Protein AF-A0A4P8GYL7-F1 (afdb_monomer)

pLDDT: mean 79.65, std 11.12, range [39.59, 96.69]

Radius of gyration: 16.18 Å; Cα contacts (8 Å, |Δi|>4): 189; chains: 1; bounding box: 41×41×40 Å

Nearest PDB structures (foldseek):
  6y2d-assembly2_B  TM=3.938E-01  e=2.055E+00  Homo sapiens
  2d9i-assembly1_A  TM=4.457E-01  e=6.506E+00  Homo sapiens
  3nyi-assembly1_A  TM=2.847E-01  e=6.936E+00  Eubacterium ventriosum ATCC 27560

Solvent-accessible surface area (backbone atoms only — not comparable to full-atom values): 9410 Å² total; per-residue (Å²): 135,88,75,76,70,75,48,71,45,73,37,47,69,71,48,51,44,65,48,26,67,42,94,59,69,46,41,56,36,45,79,35,68,82,79,38,55,73,67,55,48,74,74,51,47,43,69,55,30,42,50,65,50,47,60,57,53,74,75,47,86,77,44,74,54,70,37,33,27,44,91,85,41,55,51,71,83,90,79,72,56,80,95,54,53,95,71,52,57,70,56,52,52,51,50,52,53,49,54,50,43,42,76,72,69,39,61,62,51,77,46,62,21,27,30,56,88,70,32,78,82,63,46,77,88,58,44,72,65,34,42,40,69,57,44,48,76,71,67,32,41,80,78,42,60,92,43,85,37,46,33,35,30,37,35,65,54,83,131

Foldseek 3Di:
DDFFDKDKDQDDLVLLCLAQVDPDPSLFPSVCPVVDDPVRSVVDGSVRSSVVQVVQQVPDPPRPDMFIDGPNHTDDQDDDDPVCPPVCPLLVVVLVRVVVCVVVPNQKDKAWAFACVQVVVQDPVNCSSDHPVSVVVNVWDFPDCPDGRTTITMDGDDD

Secondary structure (DSSP, 8-state):
--PPPPEEEEPPHHHHHHHHSSTTHHHHHTT-TTTS-HHHHHH--HHHHHHHHHTTTTT-SSPSSEEEEETTEEE-S----GGGTTSSHHHHHHHHHHHHHHHTT-SEEEE--B-TTT-TT--TTTGGG-BHHHHHTTT-EEEEEEETTEEEEEEEPP-

Sequence (159 aa):
MTTAPVTTAPAGWPDVERLFGVRGEPSRCWCRFFALTGAEWNGSTPRNRKAQLMEKFDGGAPAPGILAFRDGEPVGCFVVAPGHRRSGVAAALLRAAVGHAFGHGAAVVEAYPVDPALRPKAGPADLYQGTLKLFLGAGFSVVSDAVPGRAVVRLAAHS

Structure (mmCIF, N/CA/C/O backbone):
data_AF-A0A4P8GYL7-F1
#
_entry.id   AF-A0A4P8GYL7-F1
#
loop_
_atom_site.group_PDB
_atom_site.id
_atom_site.type_symbol
_atom_site.label_atom_id
_atom_site.label_alt_id
_atom_site.label_comp_id
_atom_site.label_asym_id
_atom_site.label_entity_id
_atom_site.label_seq_id
_atom_site.pdbx_PDB_ins_code
_atom_site.Cartn_x
_atom_site.Cartn_y
_atom_site.Cartn_z
_atom_site.occupancy
_atom_site.B_iso_or_equiv
_atom_site.auth_seq_id
_atom_site.auth_comp_id
_atom_site.auth_asym_id
_atom_site.auth_atom_id
_atom_site.pdbx_PDB_model_num
ATOM 1 N N . MET A 1 1 ? -8.595 -20.217 21.066 1.00 39.59 1 MET A N 1
ATOM 2 C CA . MET A 1 1 ? -7.617 -19.108 21.101 1.00 39.59 1 MET A CA 1
ATOM 3 C C . MET A 1 1 ? -8.302 -17.871 20.562 1.00 39.59 1 MET A C 1
ATOM 5 O O . MET A 1 1 ? -8.658 -17.863 19.391 1.00 39.59 1 MET A O 1
ATOM 9 N N . THR A 1 2 ? -8.547 -16.873 21.405 1.00 43.97 2 THR A N 1
ATOM 10 C CA . THR A 1 2 ? -9.125 -15.595 20.971 1.00 43.97 2 THR A CA 1
ATOM 11 C C . THR A 1 2 ? -7.993 -14.749 20.405 1.00 43.97 2 THR A C 1
ATOM 13 O O . THR A 1 2 ? -7.068 -14.399 21.129 1.00 43.97 2 THR A O 1
ATOM 16 N N . THR A 1 3 ? -7.997 -14.508 19.097 1.00 52.88 3 THR A N 1
ATOM 17 C CA . THR A 1 3 ? -7.000 -13.647 18.450 1.00 52.88 3 THR A CA 1
ATOM 18 C C . THR A 1 3 ? -7.286 -12.198 18.828 1.00 52.88 3 THR A C 1
ATOM 20 O O . THR A 1 3 ? -8.430 -11.760 18.709 1.00 52.88 3 THR A O 1
ATOM 23 N N . ALA A 1 4 ? -6.270 -11.462 19.282 1.00 58.56 4 ALA A N 1
ATOM 24 C CA . ALA A 1 4 ? -6.415 -10.042 19.572 1.00 58.56 4 ALA A CA 1
ATOM 25 C C . ALA A 1 4 ? -6.875 -9.268 18.321 1.00 58.56 4 ALA A C 1
ATOM 27 O O . ALA A 1 4 ? -6.433 -9.585 17.206 1.00 58.56 4 ALA A O 1
ATOM 28 N N . PRO A 1 5 ? -7.775 -8.281 18.477 1.00 68.81 5 PRO A N 1
ATOM 29 C CA . PRO A 1 5 ? -8.279 -7.506 17.355 1.00 68.81 5 PRO A CA 1
ATOM 30 C C . PRO A 1 5 ? -7.154 -6.685 16.720 1.00 68.81 5 PRO A C 1
ATOM 32 O O . PRO A 1 5 ? -6.279 -6.159 17.406 1.00 68.81 5 PRO A O 1
ATOM 35 N N . VAL A 1 6 ? -7.191 -6.561 15.393 1.00 66.62 6 VAL A N 1
ATOM 36 C CA . VAL A 1 6 ? -6.321 -5.627 14.674 1.00 66.62 6 VAL A CA 1
ATOM 37 C C . VAL A 1 6 ? -6.941 -4.241 14.769 1.00 66.62 6 VAL A C 1
ATOM 39 O O . VAL A 1 6 ? -8.084 -4.044 14.356 1.00 66.62 6 VAL A O 1
ATOM 42 N N . THR A 1 7 ? -6.187 -3.287 15.301 1.00 73.81 7 THR A N 1
ATOM 43 C CA . THR A 1 7 ? -6.549 -1.868 15.319 1.00 73.81 7 THR A CA 1
ATOM 44 C C . THR A 1 7 ? -5.728 -1.118 14.279 1.00 73.81 7 THR A C 1
ATOM 46 O O . THR A 1 7 ? -4.840 -1.676 13.641 1.00 73.81 7 THR A O 1
ATOM 49 N N . THR A 1 8 ? -6.059 0.139 14.032 1.00 70.62 8 THR A N 1
ATOM 50 C CA . THR A 1 8 ? -5.350 1.001 13.080 1.00 70.62 8 THR A CA 1
ATOM 51 C C . THR A 1 8 ? -5.262 2.397 13.688 1.00 70.62 8 THR A C 1
ATOM 53 O O . THR A 1 8 ? -6.108 2.758 14.508 1.00 70.62 8 THR A O 1
ATOM 56 N N . ALA A 1 9 ? -4.202 3.135 13.369 1.00 77.56 9 ALA A N 1
ATOM 57 C CA . ALA A 1 9 ? -3.980 4.497 13.848 1.00 77.56 9 ALA A CA 1
ATOM 58 C C . ALA A 1 9 ? -3.127 5.283 12.834 1.00 77.56 9 ALA A C 1
ATOM 60 O O . ALA A 1 9 ? -2.453 4.659 11.999 1.00 77.56 9 ALA A O 1
ATOM 61 N N . PRO A 1 10 ? -3.119 6.632 12.891 1.00 80.19 10 PRO A N 1
ATOM 62 C CA . PRO A 1 10 ? -2.176 7.441 12.125 1.00 80.19 10 PRO A CA 1
ATOM 63 C C . PRO A 1 10 ? -0.746 6.935 12.313 1.00 80.19 10 PRO A C 1
ATOM 65 O O . PRO A 1 10 ? -0.340 6.596 13.424 1.00 80.19 10 PRO A O 1
ATOM 68 N N . ALA A 1 11 ? 0.016 6.858 11.225 1.00 79.94 11 ALA A N 1
ATOM 69 C CA . ALA A 1 11 ? 1.388 6.384 11.292 1.00 79.94 11 ALA A CA 1
ATOM 70 C C . ALA A 1 11 ? 2.249 7.372 12.098 1.00 79.94 11 ALA A C 1
ATOM 72 O O . ALA A 1 11 ? 2.402 8.525 11.705 1.00 79.94 11 ALA A O 1
ATOM 73 N N . GLY A 1 12 ? 2.838 6.927 13.208 1.00 86.50 12 GLY A N 1
ATOM 74 C CA . GLY A 1 12 ? 3.926 7.635 13.879 1.00 86.50 12 GLY A CA 1
ATOM 75 C C . GLY A 1 12 ? 5.279 7.161 13.355 1.00 86.50 12 GLY A C 1
ATOM 76 O O . GLY A 1 12 ? 5.457 5.970 13.092 1.00 86.50 12 GLY A O 1
ATOM 77 N N . TRP A 1 13 ? 6.264 8.058 13.242 1.00 89.19 13 TRP A N 1
ATOM 78 C CA . TRP A 1 13 ? 7.612 7.656 12.822 1.00 89.19 13 TRP A CA 1
ATOM 79 C C . TRP A 1 13 ? 8.210 6.518 13.675 1.00 89.19 13 TRP A C 1
ATOM 81 O O . TRP A 1 13 ? 8.722 5.567 13.083 1.00 89.19 13 TRP A O 1
ATOM 91 N N . PRO A 1 14 ? 8.070 6.501 15.020 1.00 90.00 14 PRO A N 1
ATOM 92 C CA . PRO A 1 14 ? 8.547 5.373 15.822 1.00 90.00 14 PRO A CA 1
ATOM 93 C C . PRO A 1 14 ? 7.922 4.029 15.418 1.00 90.00 14 PRO A C 1
ATOM 95 O O . PRO A 1 14 ? 8.600 3.005 15.419 1.00 90.00 14 PRO A O 1
ATOM 98 N N . ASP A 1 15 ? 6.644 4.013 15.035 1.00 86.44 15 ASP A N 1
ATOM 99 C CA . ASP A 1 15 ? 5.946 2.798 14.598 1.00 86.44 15 ASP A CA 1
ATOM 100 C C . ASP A 1 15 ? 6.399 2.360 13.198 1.00 86.44 15 ASP A C 1
ATOM 102 O O . ASP A 1 15 ? 6.567 1.168 12.935 1.00 86.44 15 ASP A O 1
ATOM 106 N N . VAL A 1 16 ? 6.666 3.320 12.308 1.00 85.06 16 VAL A N 1
ATOM 107 C CA . VAL A 1 16 ? 7.270 3.070 10.991 1.00 85.06 16 VAL A CA 1
ATOM 108 C C . VAL A 1 16 ? 8.666 2.471 11.153 1.00 85.06 16 VAL A C 1
ATOM 110 O O . VAL A 1 16 ? 9.005 1.508 10.466 1.00 85.06 16 VAL A O 1
ATOM 113 N N . GLU A 1 17 ? 9.471 2.983 12.084 1.00 89.31 17 GLU A N 1
ATOM 114 C CA . GLU A 1 17 ? 10.785 2.419 12.388 1.00 89.31 17 GLU A CA 1
ATOM 115 C C . GLU A 1 17 ? 10.695 1.021 12.993 1.00 89.31 17 GLU A C 1
ATOM 117 O O . GLU A 1 17 ? 11.468 0.155 12.584 1.00 89.31 17 GLU A O 1
ATOM 122 N N . ARG A 1 18 ? 9.741 0.759 13.898 1.00 87.31 18 ARG A N 1
ATOM 123 C CA . ARG A 1 18 ? 9.497 -0.606 14.395 1.00 87.31 18 ARG A CA 1
ATOM 124 C C . ARG A 1 18 ? 9.102 -1.551 13.262 1.00 87.31 18 ARG A C 1
ATOM 126 O O . ARG A 1 18 ? 9.572 -2.682 13.227 1.00 87.31 18 ARG A O 1
ATOM 133 N N . LEU A 1 19 ? 8.297 -1.089 12.305 1.00 83.56 19 LEU A N 1
ATOM 134 C CA . LEU A 1 19 ? 7.825 -1.920 11.201 1.00 83.56 19 LEU A CA 1
ATOM 135 C C . LEU A 1 19 ? 8.894 -2.194 10.129 1.00 83.56 19 LEU A C 1
ATOM 137 O O . LEU A 1 19 ? 9.020 -3.320 9.650 1.00 83.56 19 LEU A O 1
ATOM 141 N N . PHE A 1 20 ? 9.646 -1.177 9.709 1.00 84.88 20 PHE A N 1
ATOM 142 C CA . PHE A 1 20 ? 10.612 -1.294 8.609 1.00 84.88 20 PHE A CA 1
ATOM 143 C C . PHE A 1 20 ? 12.051 -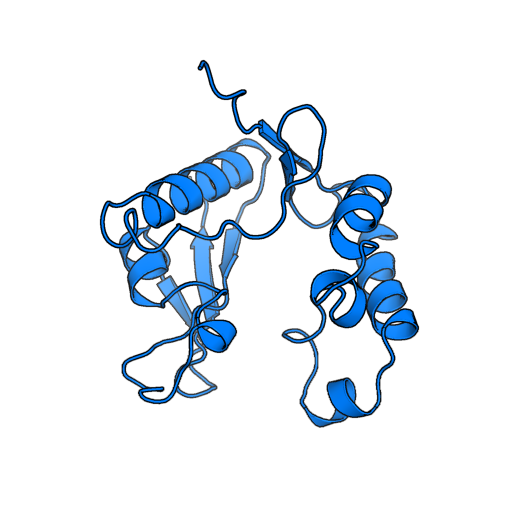1.509 9.087 1.00 84.88 20 PHE A C 1
ATOM 145 O O . PHE A 1 20 ? 12.872 -1.996 8.320 1.00 84.88 20 PHE A O 1
ATOM 152 N N . GLY A 1 21 ? 12.377 -1.205 10.343 1.00 82.06 21 GLY A N 1
ATOM 153 C CA . GLY A 1 21 ? 13.717 -1.375 10.915 1.00 82.06 21 GLY A CA 1
ATOM 154 C C . GLY A 1 21 ? 14.111 -2.827 11.204 1.00 82.06 21 GLY A C 1
ATOM 155 O O . GLY A 1 21 ? 15.269 -3.091 11.526 1.00 82.06 21 GLY A O 1
ATOM 156 N N . VAL A 1 22 ? 13.185 -3.780 11.066 1.00 78.56 22 VAL A N 1
ATOM 157 C CA . VAL A 1 22 ? 13.438 -5.210 11.290 1.00 78.56 22 VAL A CA 1
ATOM 158 C C . VAL A 1 22 ? 14.207 -5.854 10.135 1.00 78.56 22 VAL A C 1
ATOM 160 O O . VAL A 1 22 ? 14.041 -5.508 8.963 1.00 78.56 22 VAL A O 1
ATOM 163 N N . ARG A 1 23 ? 15.045 -6.848 10.445 1.00 71.62 23 ARG A N 1
ATOM 164 C CA . ARG A 1 23 ? 15.789 -7.631 9.445 1.00 71.62 23 ARG A CA 1
ATOM 165 C C . ARG A 1 23 ? 14.836 -8.253 8.411 1.00 71.62 23 ARG A C 1
ATOM 167 O O . ARG A 1 23 ? 13.886 -8.929 8.782 1.00 71.62 23 ARG A O 1
ATOM 174 N N . GLY A 1 24 ? 15.125 -8.075 7.120 1.00 70.75 24 GLY A N 1
ATOM 175 C CA . GLY A 1 24 ? 14.347 -8.658 6.020 1.00 70.75 24 GLY A CA 1
ATOM 176 C C . GLY A 1 24 ? 14.115 -7.670 4.876 1.00 70.75 24 GLY A C 1
ATOM 177 O O . GLY A 1 24 ? 14.778 -6.640 4.791 1.00 70.75 24 GLY A O 1
ATOM 178 N N . GLU A 1 25 ? 13.169 -7.975 3.990 1.00 73.88 25 GLU A N 1
ATOM 179 C CA . GLU A 1 25 ? 12.792 -7.078 2.885 1.00 73.88 25 GLU A CA 1
ATOM 180 C C . GLU A 1 25 ? 12.331 -5.673 3.334 1.00 73.88 25 GLU A C 1
ATOM 182 O O . GLU A 1 25 ? 12.763 -4.695 2.715 1.00 73.88 25 GLU A O 1
ATOM 187 N N . PRO A 1 26 ? 11.554 -5.507 4.429 1.00 76.94 26 PRO A N 1
ATOM 188 C CA . PRO A 1 26 ? 11.148 -4.181 4.903 1.00 76.94 26 PRO A CA 1
ATOM 189 C C . PRO A 1 26 ? 12.327 -3.231 5.181 1.00 76.94 26 PRO A C 1
ATOM 191 O O . PRO A 1 26 ? 12.292 -2.081 4.737 1.00 76.94 26 PRO A O 1
ATOM 194 N N . SER A 1 27 ? 13.414 -3.720 5.796 1.00 83.81 27 SER A N 1
ATOM 195 C CA . SER A 1 27 ? 14.611 -2.902 6.082 1.00 83.81 27 SER A CA 1
ATOM 196 C C . SER A 1 27 ? 15.452 -2.566 4.863 1.00 83.81 27 SER A C 1
ATOM 198 O O . SER A 1 27 ? 16.269 -1.645 4.925 1.00 83.81 27 SER A O 1
ATOM 200 N N . ARG A 1 28 ? 15.257 -3.266 3.741 1.00 84.12 28 ARG A N 1
ATOM 201 C CA . ARG A 1 28 ? 15.897 -2.935 2.461 1.00 84.12 28 ARG A CA 1
ATOM 202 C C . ARG A 1 28 ? 15.099 -1.905 1.679 1.00 84.12 28 ARG A C 1
ATOM 204 O O . ARG A 1 28 ? 15.692 -1.038 1.028 1.00 84.12 28 ARG A O 1
ATOM 211 N N . CYS A 1 29 ? 13.774 -2.016 1.705 1.00 81.12 29 CYS A N 1
ATOM 212 C CA . CYS A 1 29 ? 12.925 -1.239 0.820 1.00 81.12 29 CYS A CA 1
ATOM 213 C C . CYS A 1 29 ? 12.488 0.102 1.402 1.00 81.12 29 CYS A C 1
ATOM 215 O O . CYS A 1 29 ? 12.382 1.047 0.620 1.00 81.12 29 CYS A O 1
ATOM 217 N N . TRP A 1 30 ? 12.232 0.205 2.717 1.00 86.50 30 TRP A N 1
ATOM 218 C CA . TRP A 1 30 ? 11.609 1.391 3.342 1.00 86.50 30 TRP A CA 1
ATOM 219 C C . TRP A 1 30 ? 10.409 1.912 2.527 1.00 86.50 30 TRP A C 1
ATOM 221 O O . TRP A 1 30 ? 10.198 3.109 2.346 1.00 86.50 30 TRP A O 1
ATOM 231 N N . CYS A 1 31 ? 9.670 0.968 1.931 1.00 77.56 31 CYS A N 1
ATOM 232 C CA . CYS A 1 31 ? 8.572 1.186 0.991 1.00 77.56 31 CYS A CA 1
ATOM 233 C C . CYS A 1 31 ? 8.902 2.096 -0.221 1.00 77.56 31 CYS A C 1
ATOM 235 O O . CYS A 1 31 ? 8.004 2.595 -0.894 1.00 77.56 31 CYS A O 1
ATOM 237 N N . ARG A 1 32 ? 10.177 2.364 -0.536 1.00 82.94 32 ARG A N 1
ATOM 238 C CA . ARG A 1 32 ? 10.609 3.256 -1.636 1.00 82.94 32 ARG A CA 1
ATOM 239 C C . ARG A 1 32 ? 10.796 2.594 -2.978 1.00 82.94 32 ARG A C 1
ATOM 241 O O . ARG A 1 32 ? 10.866 3.295 -3.975 1.00 82.94 32 ARG A O 1
ATOM 248 N N . PHE A 1 33 ? 10.736 1.270 -3.017 1.00 77.94 33 PHE A N 1
ATOM 249 C CA . PHE A 1 33 ? 10.803 0.505 -4.259 1.00 77.94 33 PHE A CA 1
ATOM 250 C C . PHE A 1 33 ? 9.796 0.973 -5.316 1.00 77.94 33 PHE A C 1
ATOM 252 O O . PHE A 1 33 ? 10.115 0.995 -6.495 1.00 77.94 33 PHE A O 1
ATOM 259 N N . PHE A 1 34 ? 8.606 1.394 -4.890 1.00 67.69 34 PHE A N 1
ATOM 260 C CA . PHE A 1 34 ? 7.549 1.846 -5.797 1.00 67.69 34 PHE A CA 1
ATOM 261 C C . PHE A 1 34 ? 7.565 3.333 -6.106 1.00 67.69 34 PHE A C 1
ATOM 263 O O . PHE A 1 34 ? 6.985 3.752 -7.098 1.00 67.69 34 PHE A O 1
ATOM 270 N N . ALA A 1 35 ? 8.195 4.124 -5.242 1.00 68.94 35 ALA A N 1
ATOM 271 C CA . ALA A 1 35 ? 8.281 5.565 -5.421 1.00 68.94 35 ALA A CA 1
ATOM 272 C C . ALA A 1 35 ? 9.474 5.968 -6.301 1.00 68.94 35 ALA A C 1
ATOM 274 O O . ALA A 1 35 ? 9.544 7.115 -6.721 1.00 68.94 35 ALA A O 1
ATOM 275 N N . LEU A 1 36 ? 10.410 5.045 -6.547 1.00 75.44 36 LEU A N 1
ATOM 276 C CA . LEU A 1 36 ? 11.642 5.278 -7.291 1.00 75.44 36 LEU A CA 1
ATOM 277 C C . LEU A 1 36 ? 11.607 4.540 -8.633 1.00 75.44 36 LEU A C 1
ATOM 279 O O . LEU A 1 36 ? 11.150 3.400 -8.725 1.00 75.44 36 LEU A O 1
ATOM 283 N N . THR A 1 37 ? 12.156 5.165 -9.669 1.00 82.06 37 THR A N 1
ATOM 284 C CA . THR A 1 37 ? 12.489 4.499 -10.932 1.00 82.06 37 THR A CA 1
ATOM 285 C C . THR A 1 37 ? 13.553 3.419 -10.717 1.00 82.06 37 THR A C 1
ATOM 287 O O . THR A 1 37 ? 14.258 3.393 -9.708 1.00 82.06 37 THR A O 1
ATOM 290 N N . GLY A 1 38 ? 13.735 2.528 -11.698 1.00 78.62 38 GLY A N 1
ATOM 291 C CA . GLY A 1 38 ? 14.772 1.491 -11.621 1.00 78.62 38 GLY A CA 1
ATOM 292 C C . GLY A 1 38 ? 16.189 2.060 -11.454 1.00 78.62 38 GLY A C 1
ATOM 293 O O . GLY A 1 38 ? 16.984 1.511 -10.694 1.00 78.62 38 GLY A O 1
ATOM 294 N N . ALA A 1 39 ? 16.492 3.184 -12.112 1.00 86.50 39 ALA A N 1
ATOM 295 C CA . ALA A 1 39 ? 17.783 3.859 -11.986 1.00 86.50 39 ALA A CA 1
ATOM 296 C C . ALA A 1 39 ? 17.983 4.449 -10.578 1.00 86.50 39 ALA A C 1
ATOM 298 O O . ALA A 1 39 ? 19.008 4.197 -9.946 1.00 86.50 39 ALA A O 1
ATOM 299 N N . GLU A 1 40 ? 16.982 5.158 -10.050 1.00 84.88 40 GLU A N 1
ATOM 300 C CA . GLU A 1 40 ? 17.011 5.723 -8.691 1.00 84.88 40 GLU A CA 1
ATOM 301 C C . GLU A 1 40 ? 17.052 4.633 -7.612 1.00 84.88 40 GLU A C 1
ATOM 303 O O . GLU A 1 40 ? 17.740 4.761 -6.597 1.00 84.88 40 GLU A O 1
ATOM 308 N N . TRP A 1 41 ? 16.351 3.517 -7.827 1.00 86.62 41 TRP A N 1
ATOM 309 C CA . TRP A 1 41 ? 16.420 2.363 -6.942 1.00 86.62 41 TRP A CA 1
ATOM 310 C C . TRP A 1 41 ? 17.836 1.787 -6.899 1.00 86.62 41 TRP A C 1
ATOM 312 O O . TRP A 1 41 ? 18.391 1.631 -5.811 1.00 86.62 41 TRP A O 1
ATOM 322 N N . ASN A 1 42 ? 18.438 1.516 -8.058 1.00 89.94 42 ASN A N 1
ATOM 323 C CA . ASN A 1 42 ? 19.787 0.951 -8.139 1.00 89.94 42 ASN A CA 1
ATOM 324 C C . ASN A 1 42 ? 20.859 1.904 -7.585 1.00 89.94 42 ASN A C 1
ATOM 326 O O . ASN A 1 42 ? 21.844 1.440 -7.018 1.00 89.94 42 ASN A O 1
ATOM 330 N N . GLY A 1 43 ? 20.652 3.219 -7.707 1.00 92.31 43 GLY A N 1
ATOM 331 C CA . GLY A 1 43 ? 21.533 4.251 -7.152 1.00 92.31 43 GLY A CA 1
ATOM 332 C C . GLY A 1 43 ? 21.285 4.600 -5.678 1.00 92.31 43 GLY A C 1
ATOM 333 O O . GLY A 1 43 ? 22.035 5.389 -5.105 1.00 92.31 43 GLY A O 1
ATOM 334 N N . SER A 1 44 ? 20.249 4.048 -5.039 1.00 92.44 44 SER A N 1
ATOM 335 C CA . SER A 1 44 ? 19.906 4.357 -3.645 1.00 92.44 44 SER A CA 1
ATOM 336 C C . SER A 1 44 ? 20.360 3.278 -2.668 1.00 92.44 44 SER A C 1
ATOM 338 O O . SER A 1 44 ? 20.499 2.099 -2.991 1.00 92.44 44 SER A O 1
ATOM 340 N N . THR A 1 45 ? 20.543 3.683 -1.413 1.00 94.56 45 THR A N 1
ATOM 341 C CA . THR A 1 45 ? 20.824 2.781 -0.292 1.00 94.56 45 THR A CA 1
ATOM 342 C C . THR A 1 45 ? 19.602 2.683 0.623 1.00 94.56 45 THR A C 1
ATOM 344 O O . THR A 1 45 ? 18.790 3.613 0.656 1.00 94.56 45 THR A O 1
ATOM 347 N N . PRO A 1 46 ? 19.460 1.618 1.434 1.00 91.25 46 PRO A N 1
ATOM 348 C CA . PRO A 1 46 ? 18.416 1.561 2.457 1.00 91.25 46 PRO A CA 1
ATOM 349 C C . PRO A 1 46 ? 18.415 2.774 3.399 1.00 91.25 46 PRO A C 1
ATOM 351 O O . PRO A 1 46 ? 17.348 3.261 3.760 1.00 91.25 46 PRO A O 1
ATOM 354 N N . ARG A 1 47 ? 19.597 3.319 3.734 1.00 93.44 47 ARG A N 1
ATOM 355 C CA . ARG A 1 47 ? 19.727 4.557 4.520 1.00 93.44 47 ARG A CA 1
ATOM 356 C C . ARG A 1 47 ? 19.067 5.741 3.808 1.00 93.44 47 ARG A C 1
ATOM 358 O O . ARG A 1 47 ? 18.279 6.445 4.429 1.00 93.44 47 ARG A O 1
ATOM 365 N N . ASN A 1 48 ? 19.350 5.933 2.520 1.00 92.81 48 ASN A N 1
ATOM 366 C CA . ASN A 1 48 ? 18.774 7.040 1.750 1.00 92.8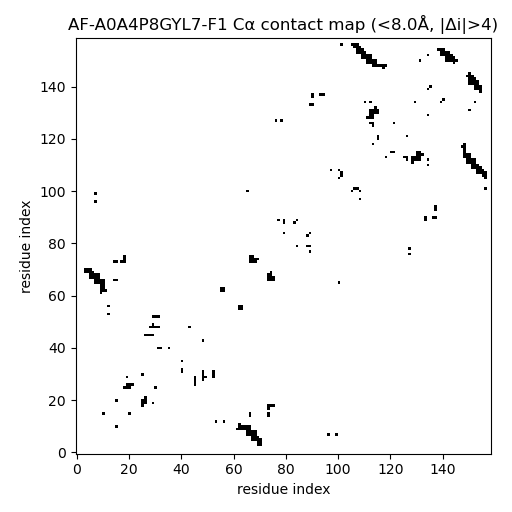1 48 ASN A CA 1
ATOM 367 C C . ASN A 1 48 ? 17.255 6.877 1.603 1.00 92.81 48 ASN A C 1
ATOM 369 O O . ASN A 1 48 ? 16.516 7.840 1.756 1.00 92.81 48 ASN A O 1
ATOM 373 N N . ARG A 1 49 ? 16.774 5.649 1.383 1.00 91.88 49 ARG A N 1
ATOM 374 C CA . ARG A 1 49 ? 15.336 5.347 1.280 1.00 91.88 49 ARG A CA 1
ATOM 375 C C . ARG A 1 49 ? 14.592 5.607 2.592 1.00 91.88 49 ARG A C 1
ATOM 377 O O . ARG A 1 49 ? 13.474 6.113 2.558 1.00 91.88 49 ARG A O 1
ATOM 384 N N . LYS A 1 50 ? 15.217 5.298 3.736 1.00 91.62 50 LYS A N 1
ATOM 385 C CA . LYS A 1 50 ? 14.703 5.652 5.068 1.00 91.62 50 LYS A CA 1
ATOM 386 C C . LYS A 1 50 ? 14.584 7.168 5.224 1.00 91.62 50 LYS A C 1
ATOM 388 O O . LYS A 1 50 ? 13.525 7.634 5.623 1.00 91.62 50 LYS A O 1
ATOM 393 N N . ALA A 1 51 ? 15.634 7.918 4.881 1.00 90.44 51 ALA A N 1
ATOM 394 C CA . ALA A 1 51 ? 15.626 9.381 4.959 1.00 90.44 51 ALA A CA 1
ATOM 395 C C . ALA A 1 51 ? 14.520 9.997 4.080 1.00 90.44 51 ALA A C 1
ATOM 397 O O . ALA A 1 51 ? 13.716 10.777 4.570 1.00 90.44 51 ALA A O 1
ATOM 398 N N . GLN A 1 52 ? 14.378 9.535 2.835 1.00 87.12 52 GLN A N 1
ATOM 399 C CA . GLN A 1 52 ? 13.308 9.969 1.923 1.00 87.12 52 GLN A CA 1
ATOM 400 C C . GLN A 1 52 ? 11.892 9.647 2.430 1.00 87.12 52 GLN A C 1
ATOM 402 O O . GLN A 1 52 ? 10.926 10.324 2.080 1.00 87.12 52 GLN A O 1
ATOM 407 N N . LEU A 1 53 ? 11.718 8.561 3.196 1.00 84.75 53 LEU A N 1
ATOM 408 C CA . LEU A 1 53 ? 10.440 8.276 3.848 1.00 84.75 53 LEU A CA 1
ATOM 409 C C . LEU A 1 53 ? 10.223 9.201 5.054 1.00 84.75 53 LEU A C 1
ATOM 411 O O . LEU A 1 53 ? 9.109 9.693 5.204 1.00 84.75 53 LEU A O 1
ATOM 415 N N . MET A 1 54 ? 11.263 9.448 5.859 1.00 86.75 54 MET A N 1
ATOM 416 C CA . MET A 1 54 ? 11.222 10.337 7.028 1.00 86.75 54 MET A CA 1
ATOM 417 C C . MET A 1 54 ? 10.827 11.766 6.656 1.00 86.75 54 MET A C 1
ATOM 419 O O . MET A 1 54 ? 9.950 12.325 7.300 1.00 86.75 54 MET A O 1
ATOM 423 N N . GLU A 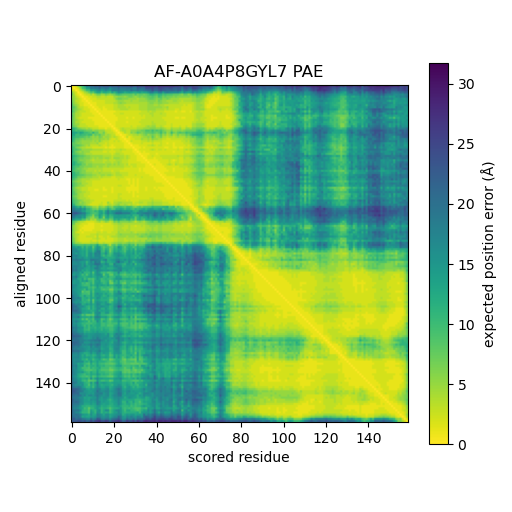1 55 ? 11.365 12.312 5.563 1.00 85.06 55 GLU A N 1
ATOM 424 C CA . GLU A 1 55 ? 11.044 13.670 5.086 1.00 85.06 55 GLU A CA 1
ATOM 425 C C . GLU A 1 55 ? 9.534 13.908 4.908 1.00 85.06 55 GLU A C 1
ATOM 427 O O . GLU A 1 55 ? 9.050 15.031 5.030 1.00 85.06 55 GLU A O 1
ATOM 432 N N . LYS A 1 56 ? 8.747 12.853 4.649 1.00 76.94 56 LYS A N 1
ATOM 433 C CA . LYS A 1 56 ? 7.286 12.971 4.545 1.00 76.94 56 LYS A CA 1
ATOM 434 C C . LYS A 1 56 ? 6.611 13.203 5.904 1.00 76.94 56 LYS A C 1
ATOM 436 O O . LYS A 1 56 ? 5.528 13.776 5.934 1.00 76.94 56 LYS A O 1
ATOM 441 N N . PHE A 1 57 ? 7.219 12.753 6.999 1.00 81.62 57 PHE A N 1
ATOM 442 C CA . PHE A 1 57 ? 6.735 12.941 8.371 1.00 81.62 57 PHE A CA 1
ATOM 443 C C . PHE A 1 57 ? 7.129 14.307 8.952 1.00 81.62 57 PHE A C 1
ATOM 445 O O . PHE A 1 57 ? 6.451 14.787 9.858 1.00 81.62 57 PHE A O 1
ATOM 452 N N . ASP A 1 58 ? 8.154 14.963 8.399 1.00 77.56 58 ASP A N 1
ATOM 453 C CA . ASP A 1 58 ? 8.632 16.278 8.855 1.00 77.56 58 ASP A CA 1
ATOM 454 C C . ASP A 1 58 ? 7.681 17.441 8.486 1.00 77.56 58 ASP A C 1
ATOM 456 O O . ASP A 1 58 ? 7.819 18.550 8.999 1.00 77.56 58 ASP A O 1
ATOM 460 N N . GLY A 1 59 ? 6.678 17.199 7.630 1.00 65.69 59 GLY A N 1
ATOM 461 C CA . GLY A 1 59 ? 5.711 18.203 7.157 1.00 65.69 59 GLY A CA 1
ATOM 462 C C . GLY A 1 59 ? 4.608 18.608 8.149 1.00 65.69 59 GLY A C 1
ATOM 463 O O . GLY A 1 59 ? 3.775 19.446 7.810 1.00 65.69 59 GLY A O 1
ATOM 464 N N . GLY A 1 60 ? 4.587 18.038 9.359 1.00 59.78 60 GLY A N 1
ATOM 465 C CA . GLY A 1 60 ? 3.555 18.295 10.371 1.00 59.78 60 GLY A CA 1
ATOM 466 C C . GLY A 1 60 ? 2.303 17.418 10.229 1.00 59.78 60 GLY A C 1
ATOM 467 O O . GLY A 1 60 ? 2.244 16.501 9.414 1.00 59.78 60 GLY A O 1
ATOM 468 N N . ALA A 1 61 ? 1.305 17.656 11.086 1.00 55.91 61 ALA A N 1
ATOM 469 C CA . ALA A 1 61 ? 0.088 16.847 11.140 1.00 55.91 61 ALA A CA 1
ATOM 470 C C . ALA A 1 61 ? -0.916 17.197 10.015 1.00 55.91 61 ALA A C 1
ATOM 472 O O . ALA A 1 61 ? -1.072 18.375 9.690 1.00 55.91 61 ALA A O 1
ATOM 473 N N . PRO A 1 62 ? -1.670 16.206 9.496 1.00 54.09 62 PRO A N 1
ATOM 474 C CA . PRO A 1 62 ? -1.621 14.795 9.875 1.00 54.09 62 PRO A CA 1
ATOM 475 C C . PRO A 1 62 ? -0.420 14.072 9.252 1.00 54.09 62 PRO A C 1
ATOM 477 O O . PRO A 1 62 ? -0.070 14.298 8.096 1.00 54.09 62 PRO A O 1
ATOM 480 N N . ALA A 1 63 ? 0.182 13.167 10.029 1.00 60.62 63 ALA A N 1
ATOM 481 C CA . ALA A 1 63 ? 1.261 12.320 9.541 1.00 60.62 63 ALA A CA 1
ATOM 482 C C . ALA A 1 63 ? 0.809 11.536 8.294 1.00 60.62 63 ALA A C 1
ATOM 484 O O . ALA A 1 63 ? -0.345 11.096 8.218 1.00 60.62 63 ALA A O 1
ATOM 485 N N . PRO A 1 64 ? 1.693 11.336 7.306 1.00 67.75 64 PRO A N 1
ATOM 486 C CA . PRO A 1 64 ? 1.324 10.660 6.075 1.00 67.75 64 PRO A CA 1
ATOM 487 C C . PRO A 1 64 ? 1.105 9.163 6.325 1.00 67.75 64 PRO A C 1
ATOM 489 O O . PRO A 1 64 ? 2.046 8.378 6.443 1.00 67.75 64 PRO A O 1
ATOM 492 N N . GLY A 1 65 ? -0.160 8.752 6.323 1.00 70.19 65 GLY A N 1
ATOM 493 C CA . GLY A 1 65 ? -0.558 7.348 6.271 1.00 70.19 65 GLY A CA 1
ATOM 494 C C . GLY A 1 65 ? -1.035 6.761 7.597 1.00 70.19 65 GLY A C 1
ATOM 495 O O . GLY A 1 65 ? -1.164 7.434 8.615 1.00 70.19 65 GLY A O 1
ATOM 496 N N . ILE A 1 66 ? -1.351 5.469 7.547 1.00 72.88 66 ILE A N 1
ATOM 497 C CA . ILE A 1 66 ? -1.987 4.705 8.622 1.00 72.88 66 ILE A CA 1
ATOM 498 C C . ILE A 1 66 ? -1.218 3.402 8.787 1.00 72.88 66 ILE A C 1
ATOM 500 O O . ILE A 1 66 ? -0.845 2.769 7.795 1.00 72.88 66 ILE A O 1
ATOM 504 N N . LEU A 1 67 ? -1.009 2.987 10.033 1.00 75.44 67 LEU A N 1
ATOM 505 C CA . LEU A 1 67 ? -0.493 1.665 10.367 1.00 75.44 67 LEU A CA 1
ATOM 506 C C . LEU A 1 67 ? -1.575 0.844 11.059 1.00 75.44 67 LEU A C 1
ATOM 508 O O . LEU A 1 67 ? -2.398 1.372 11.807 1.00 75.44 67 LEU A O 1
ATOM 512 N N . ALA A 1 68 ? -1.573 -0.460 10.795 1.00 75.06 68 ALA A N 1
ATOM 513 C CA . ALA A 1 68 ? -2.334 -1.416 11.581 1.00 75.06 68 ALA A CA 1
ATOM 514 C C . ALA A 1 68 ? -1.500 -1.869 12.777 1.00 75.06 68 ALA A C 1
ATOM 516 O O . ALA A 1 68 ? -0.278 -1.917 12.683 1.00 75.06 68 ALA A O 1
ATOM 517 N N . PHE A 1 69 ? -2.154 -2.241 13.869 1.00 75.31 69 PHE A N 1
ATOM 518 C CA . PHE A 1 69 ? -1.524 -2.722 15.087 1.00 75.31 69 PHE A CA 1
ATOM 519 C C . PHE A 1 69 ? -2.200 -4.005 15.558 1.00 75.31 69 PHE A C 1
ATOM 521 O O . PHE A 1 69 ? -3.411 -4.179 15.410 1.00 75.31 69 PHE A O 1
ATOM 528 N N . ARG A 1 70 ? -1.421 -4.912 16.142 1.00 72.44 70 ARG A N 1
ATOM 529 C CA . ARG A 1 70 ? -1.922 -6.085 16.864 1.00 72.44 70 ARG A CA 1
ATOM 530 C C . ARG A 1 70 ? -1.096 -6.242 18.120 1.00 72.44 70 ARG A C 1
ATOM 532 O O . ARG A 1 70 ? 0.123 -6.281 18.027 1.00 72.44 70 ARG A O 1
ATOM 539 N N . ASP A 1 71 ? -1.758 -6.272 19.270 1.00 78.00 71 ASP A N 1
ATOM 540 C CA . ASP A 1 71 ? -1.082 -6.299 20.572 1.00 78.00 71 ASP A CA 1
ATOM 541 C C . ASP A 1 71 ? -0.077 -5.138 20.750 1.00 78.00 71 ASP A C 1
ATOM 543 O O . ASP A 1 71 ? 0.964 -5.289 21.377 1.00 78.00 71 ASP A O 1
ATOM 547 N N . GLY A 1 72 ? -0.370 -3.969 20.161 1.00 74.69 72 GLY A N 1
ATOM 548 C CA . GLY A 1 72 ? 0.512 -2.790 20.185 1.00 74.69 72 GLY A CA 1
ATOM 549 C C . GLY A 1 72 ? 1.667 -2.813 19.171 1.00 74.69 72 GLY A C 1
ATOM 550 O O . GLY A 1 72 ? 2.334 -1.794 18.975 1.00 74.69 72 GLY A O 1
ATOM 551 N N . GLU A 1 73 ? 1.869 -3.926 18.462 1.00 75.31 73 GLU A N 1
ATOM 552 C CA . GLU A 1 73 ? 2.905 -4.052 17.436 1.00 75.31 73 GLU A CA 1
ATOM 553 C C . GLU A 1 73 ? 2.397 -3.614 16.061 1.00 75.31 73 GLU A C 1
ATOM 555 O O . GLU A 1 73 ? 1.327 -4.071 15.640 1.00 75.31 73 GLU A O 1
ATOM 560 N N . PRO A 1 74 ? 3.137 -2.756 15.331 1.00 73.69 74 PRO A N 1
ATOM 561 C CA . PRO A 1 74 ? 2.730 -2.324 14.010 1.00 73.69 74 PRO A CA 1
ATOM 562 C C . PRO A 1 74 ? 2.829 -3.496 13.034 1.00 73.69 74 PRO A C 1
ATOM 564 O O . PRO A 1 74 ? 3.854 -4.161 12.895 1.00 73.69 74 PRO A O 1
ATOM 567 N N . VAL A 1 75 ? 1.741 -3.734 12.319 1.00 67.00 75 VAL A N 1
ATOM 568 C CA . VAL A 1 75 ? 1.616 -4.772 11.307 1.00 67.00 75 VAL A CA 1
ATOM 569 C C . VAL A 1 75 ? 1.588 -4.096 9.943 1.00 67.00 75 VAL A C 1
ATOM 571 O O . VAL A 1 75 ? 0.608 -3.462 9.556 1.00 67.00 75 VAL A O 1
ATOM 574 N N . GLY A 1 76 ? 2.670 -4.250 9.189 1.00 67.81 76 GLY A N 1
ATOM 575 C CA . GLY A 1 76 ? 2.703 -3.939 7.761 1.00 67.81 76 GLY A CA 1
ATOM 576 C C . GLY A 1 76 ? 2.215 -5.124 6.940 1.00 67.81 76 GLY A C 1
ATOM 577 O O . GLY A 1 76 ? 2.277 -6.249 7.420 1.00 67.81 76 GLY A O 1
ATOM 578 N N . CYS A 1 77 ? 1.747 -4.853 5.715 1.00 67.19 77 CYS A N 1
ATOM 579 C CA . CYS A 1 77 ? 1.376 -5.814 4.661 1.00 67.19 77 CYS A CA 1
ATOM 580 C C . CYS A 1 77 ? 0.846 -7.176 5.159 1.00 67.19 77 CYS A C 1
ATOM 582 O O . CYS A 1 77 ? 1.606 -8.060 5.544 1.00 67.19 77 CYS A O 1
ATOM 584 N N . PHE A 1 78 ? -0.456 -7.424 5.056 1.00 62.91 78 PHE A N 1
ATOM 585 C CA . PHE A 1 78 ? -0.990 -8.743 5.394 1.00 62.91 78 PHE A CA 1
ATOM 586 C C . PHE A 1 78 ? -0.721 -9.770 4.278 1.00 62.91 78 PHE A C 1
ATOM 588 O O . PHE A 1 78 ? -0.995 -9.531 3.103 1.00 62.91 78 PHE A O 1
ATOM 595 N N . VAL A 1 79 ? -0.243 -10.960 4.653 1.00 62.72 79 VAL A N 1
ATOM 596 C CA . VAL A 1 79 ?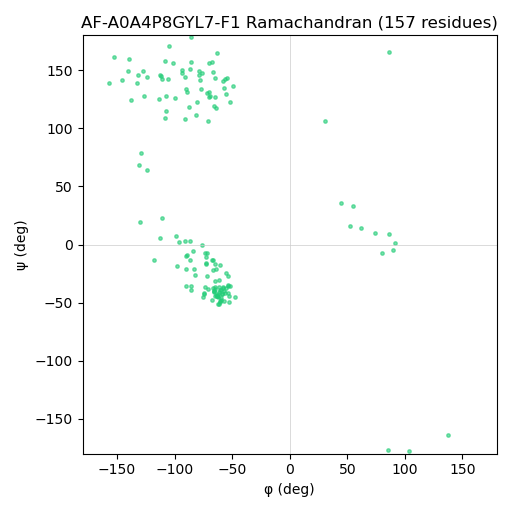 -0.142 -12.123 3.757 1.00 62.72 79 VAL A CA 1
ATOM 597 C C . VAL A 1 79 ? -1.201 -13.143 4.152 1.00 62.72 79 VAL A C 1
ATOM 599 O O . VAL A 1 79 ? -1.285 -13.557 5.306 1.00 62.72 79 VAL A O 1
ATOM 602 N N . VAL A 1 80 ? -1.998 -13.592 3.182 1.00 61.47 80 VAL A N 1
ATOM 603 C CA . VAL A 1 80 ? -2.962 -14.678 3.396 1.00 61.47 80 VAL A CA 1
ATOM 604 C C . VAL A 1 80 ? -2.270 -16.019 3.150 1.00 61.47 80 VAL A C 1
ATOM 606 O O . VAL A 1 80 ? -1.794 -16.295 2.038 1.00 61.47 80 VAL A O 1
ATOM 609 N N . ALA A 1 81 ? -2.216 -16.854 4.191 1.00 59.25 81 ALA A N 1
ATOM 610 C CA . ALA A 1 81 ? -1.645 -18.198 4.125 1.00 59.25 81 ALA A CA 1
ATOM 611 C C . ALA A 1 81 ? -2.298 -19.022 2.994 1.00 59.25 81 ALA A C 1
ATOM 613 O O . ALA A 1 81 ? -3.505 -18.880 2.783 1.00 59.25 81 ALA A O 1
ATOM 614 N N . PRO A 1 82 ? -1.551 -19.882 2.267 1.00 60.50 82 PRO A N 1
ATOM 615 C CA . PRO A 1 82 ? -2.050 -20.591 1.084 1.00 60.50 82 PRO A CA 1
ATOM 616 C C . PRO A 1 82 ? -3.417 -21.266 1.255 1.00 60.50 82 PRO A C 1
ATOM 618 O O . PRO A 1 82 ? -4.288 -21.066 0.411 1.00 60.50 82 PRO A O 1
ATOM 621 N N . GLY A 1 83 ? -3.633 -21.972 2.371 1.00 57.75 83 GLY A N 1
ATOM 622 C CA . GLY A 1 83 ? -4.893 -22.665 2.677 1.00 57.75 83 GLY A CA 1
ATOM 623 C C . GLY A 1 83 ? -6.098 -21.751 2.929 1.00 57.75 83 GLY A C 1
ATOM 624 O O . GLY A 1 83 ? -7.232 -22.210 2.893 1.00 57.75 83 GLY A O 1
ATOM 625 N N . HIS A 1 84 ? -5.873 -20.451 3.127 1.00 59.97 84 HIS A N 1
ATOM 626 C CA . HIS A 1 84 ? -6.921 -19.456 3.356 1.00 59.97 84 HIS A CA 1
ATOM 627 C C . HIS A 1 84 ? -7.049 -18.452 2.204 1.00 59.97 84 HIS A C 1
ATOM 629 O 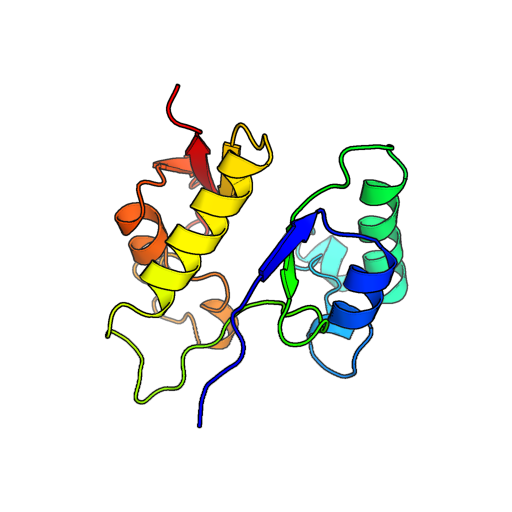O . HIS A 1 84 ? -7.817 -17.495 2.301 1.00 59.97 84 HIS A O 1
ATOM 635 N N . ARG A 1 85 ? -6.322 -18.632 1.095 1.00 73.94 85 ARG A N 1
ATOM 636 C CA . ARG A 1 85 ? -6.455 -17.769 -0.091 1.00 73.94 85 ARG A CA 1
ATOM 637 C C . ARG A 1 85 ? -7.789 -18.018 -0.793 1.00 73.94 85 ARG A C 1
ATOM 639 O O . ARG A 1 85 ? -8.358 -19.098 -0.702 1.00 73.94 85 ARG A O 1
ATOM 646 N N . ARG A 1 86 ? -8.262 -17.018 -1.547 1.00 77.50 86 ARG A N 1
ATOM 647 C CA . ARG A 1 86 ? -9.530 -17.056 -2.313 1.00 77.50 86 ARG A CA 1
ATOM 648 C C . ARG A 1 86 ? -10.799 -17.232 -1.458 1.00 77.50 86 ARG A C 1
ATOM 650 O O . ARG A 1 86 ? -11.862 -17.472 -2.007 1.00 77.50 86 ARG A O 1
ATOM 657 N N . SER A 1 87 ? -10.702 -17.047 -0.143 1.00 77.00 87 SER A N 1
ATOM 658 C CA . SER A 1 87 ? -11.827 -17.115 0.805 1.00 77.00 87 SER A CA 1
ATOM 659 C C . SER A 1 87 ? -12.430 -15.744 1.151 1.00 77.00 87 SER A C 1
ATOM 661 O O . SER A 1 87 ? -13.316 -15.645 1.988 1.00 77.00 87 SER A O 1
ATOM 663 N N . GLY A 1 88 ? -11.920 -14.662 0.552 1.00 76.94 88 GLY A N 1
ATOM 664 C CA . GLY A 1 88 ? -12.355 -13.293 0.848 1.00 76.94 88 GLY A CA 1
ATOM 665 C C . GLY A 1 88 ? -11.588 -12.585 1.971 1.00 76.94 88 GLY A C 1
ATOM 666 O O . GLY A 1 88 ? -11.778 -11.383 2.138 1.00 76.94 88 GLY A O 1
ATOM 667 N N . VAL A 1 89 ? -10.658 -13.255 2.668 1.00 76.06 89 VAL A N 1
ATOM 668 C CA . VAL A 1 89 ? -9.842 -12.649 3.748 1.00 76.06 89 VAL A CA 1
ATOM 669 C C . VAL A 1 89 ? -9.138 -11.363 3.302 1.00 76.06 89 VAL A C 1
ATOM 671 O O . VAL A 1 89 ? -9.256 -10.336 3.960 1.00 76.06 89 VAL A O 1
ATOM 674 N N . ALA A 1 90 ? -8.457 -11.380 2.152 1.00 79.50 90 ALA A N 1
ATOM 675 C CA . ALA A 1 90 ? -7.767 -10.193 1.638 1.00 79.50 90 ALA A CA 1
ATOM 676 C C . ALA A 1 90 ? -8.729 -9.027 1.346 1.00 79.50 90 ALA A C 1
ATOM 678 O O . ALA A 1 90 ? -8.395 -7.874 1.596 1.00 79.50 90 ALA A O 1
ATOM 679 N N . ALA A 1 91 ? -9.934 -9.326 0.852 1.00 83.69 91 ALA A N 1
ATOM 680 C CA . ALA A 1 91 ? -10.946 -8.313 0.568 1.00 83.69 91 ALA A CA 1
ATOM 681 C C . ALA A 1 91 ? -11.534 -7.722 1.856 1.00 83.69 91 ALA A C 1
ATOM 683 O O . ALA A 1 91 ? -11.770 -6.521 1.924 1.00 83.69 91 ALA A O 1
ATOM 684 N N . ALA A 1 92 ? -11.734 -8.545 2.890 1.00 78.06 92 ALA A N 1
ATOM 685 C CA . ALA A 1 92 ? -12.171 -8.075 4.201 1.00 78.06 92 ALA A CA 1
ATOM 686 C C . ALA A 1 92 ? -11.129 -7.146 4.843 1.00 78.06 92 ALA A C 1
ATOM 688 O O . ALA A 1 92 ? -11.486 -6.072 5.319 1.00 78.06 92 ALA A O 1
ATOM 689 N N . LEU A 1 93 ? -9.847 -7.519 4.781 1.00 79.44 93 LEU A N 1
ATOM 690 C CA . LEU A 1 93 ? -8.747 -6.700 5.295 1.00 79.44 93 LEU A CA 1
ATOM 691 C C . LEU A 1 93 ? -8.609 -5.377 4.531 1.00 79.44 93 LEU A C 1
ATOM 693 O O . LEU A 1 93 ? -8.479 -4.329 5.157 1.00 79.44 93 LEU A O 1
ATOM 697 N N . LEU A 1 94 ? -8.710 -5.404 3.196 1.00 85.75 94 LEU A N 1
ATOM 698 C CA . LEU A 1 94 ? -8.706 -4.187 2.379 1.00 85.75 94 LEU A CA 1
ATOM 699 C C . LEU A 1 94 ? -9.872 -3.256 2.744 1.00 85.75 94 LEU A C 1
ATOM 701 O O . LEU A 1 94 ? -9.651 -2.071 2.974 1.00 85.75 94 LEU A O 1
ATOM 705 N N . ARG A 1 95 ? -11.102 -3.782 2.846 1.00 85.50 95 ARG A N 1
ATOM 706 C CA . ARG A 1 95 ? -12.276 -2.977 3.228 1.00 85.50 95 ARG A CA 1
ATOM 707 C C . ARG A 1 95 ? -12.136 -2.369 4.620 1.00 85.50 95 ARG A C 1
ATOM 709 O O . ARG A 1 95 ? -12.487 -1.209 4.797 1.00 85.50 95 ARG A O 1
ATOM 716 N N . ALA A 1 96 ? -11.611 -3.122 5.586 1.00 78.75 96 ALA A N 1
ATOM 717 C CA . ALA A 1 96 ? -11.373 -2.612 6.933 1.00 78.75 96 ALA A CA 1
ATOM 718 C C . ALA A 1 96 ? -10.342 -1.470 6.932 1.00 78.75 96 ALA A C 1
ATOM 720 O O . ALA A 1 96 ? -10.583 -0.434 7.546 1.00 78.75 96 ALA A O 1
ATOM 721 N N . ALA A 1 97 ? -9.238 -1.624 6.193 1.00 79.94 97 ALA A N 1
ATOM 722 C CA . ALA A 1 97 ? -8.216 -0.585 6.067 1.00 79.94 97 ALA A CA 1
ATOM 723 C C . ALA A 1 97 ? -8.767 0.696 5.414 1.00 79.94 97 ALA A C 1
ATOM 725 O O . ALA A 1 97 ? -8.527 1.794 5.911 1.00 79.94 97 ALA A O 1
ATOM 726 N N . VAL A 1 98 ? -9.552 0.556 4.341 1.00 85.06 98 VAL A N 1
ATOM 727 C CA . VAL A 1 98 ? -10.237 1.677 3.675 1.00 85.06 98 VAL A CA 1
ATOM 728 C C . VAL A 1 98 ? -11.223 2.368 4.613 1.00 85.06 98 VAL A C 1
ATOM 730 O O . VAL A 1 98 ? -11.173 3.586 4.761 1.00 85.06 98 VAL A O 1
ATOM 733 N N . GLY A 1 99 ? -12.108 1.600 5.258 1.00 82.56 99 GLY A N 1
ATOM 734 C CA . GLY A 1 99 ? -13.117 2.145 6.165 1.00 82.56 99 GLY A CA 1
ATOM 735 C C . GLY A 1 99 ? -12.483 2.905 7.325 1.00 82.56 99 GLY A C 1
ATOM 736 O O . GLY A 1 99 ? -12.943 3.984 7.686 1.00 82.56 99 GLY A O 1
ATOM 737 N N . HIS A 1 100 ? -11.372 2.392 7.854 1.00 72.31 100 HIS A N 1
ATOM 738 C CA . HIS A 1 100 ? -10.615 3.101 8.870 1.00 72.31 100 HIS A CA 1
ATOM 739 C C . HIS A 1 100 ? -9.996 4.404 8.345 1.00 72.31 100 HIS A C 1
ATOM 741 O O . HIS A 1 100 ? -10.103 5.424 9.025 1.00 72.31 100 HIS A O 1
ATOM 747 N N . ALA A 1 101 ? -9.393 4.395 7.150 1.00 76.50 101 ALA A N 1
ATOM 748 C CA . ALA A 1 101 ? -8.805 5.594 6.556 1.00 76.50 101 ALA A CA 1
ATOM 749 C C . ALA A 1 101 ? -9.826 6.726 6.407 1.00 76.50 101 ALA A C 1
ATOM 751 O O . ALA A 1 101 ? -9.578 7.846 6.852 1.00 76.50 101 ALA A O 1
ATOM 752 N N . PHE A 1 102 ? -10.998 6.420 5.854 1.00 82.75 102 PHE A N 1
ATOM 753 C CA . PHE A 1 102 ? -12.079 7.396 5.729 1.00 82.75 102 PHE A CA 1
ATOM 754 C C . PHE A 1 102 ? -12.630 7.836 7.088 1.00 82.75 102 PHE A C 1
ATOM 756 O O . PHE A 1 102 ? -12.829 9.029 7.302 1.00 82.75 102 PHE A O 1
ATOM 763 N N . GLY A 1 103 ? -12.774 6.913 8.047 1.00 77.25 103 GLY A N 1
ATOM 764 C CA . GLY A 1 103 ? -13.171 7.243 9.420 1.00 77.25 103 GLY A CA 1
ATOM 765 C C . GLY A 1 103 ? -12.209 8.190 10.152 1.00 77.25 103 GLY A C 1
ATOM 766 O O . GLY A 1 103 ? -12.605 8.802 11.138 1.00 77.25 103 GLY A O 1
ATOM 767 N N . HIS A 1 104 ? -10.972 8.341 9.664 1.00 75.31 104 HIS A N 1
ATOM 768 C CA . HIS A 1 104 ? -9.945 9.232 10.219 1.00 75.31 104 HIS A CA 1
ATOM 769 C C . HIS A 1 104 ? -9.629 10.422 9.298 1.00 75.31 104 HIS A C 1
ATOM 771 O O . HIS A 1 104 ? -8.558 11.019 9.392 1.00 75.31 104 HIS A O 1
ATOM 777 N N . GLY A 1 105 ? -10.560 10.787 8.413 1.00 74.44 105 GLY A N 1
ATOM 778 C CA . GLY A 1 105 ? -10.488 12.024 7.633 1.00 74.44 105 GLY A CA 1
ATOM 779 C C . GLY A 1 105 ? -9.694 11.930 6.331 1.00 74.44 105 GLY A C 1
ATOM 780 O O . GLY A 1 105 ? -9.469 12.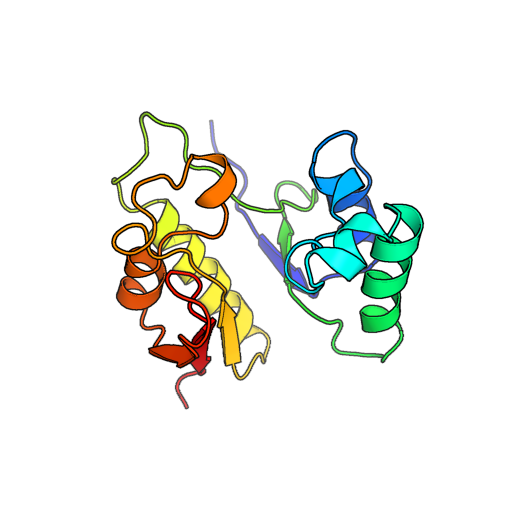956 5.689 1.00 74.44 105 GLY A O 1
ATOM 781 N N . ALA A 1 106 ? -9.285 10.734 5.892 1.00 74.06 106 ALA A N 1
ATOM 782 C CA . ALA A 1 106 ? -8.771 10.587 4.536 1.00 74.06 106 ALA A CA 1
ATOM 783 C C . ALA A 1 106 ? -9.896 10.879 3.529 1.00 74.06 106 ALA A C 1
ATOM 785 O O . ALA A 1 106 ? -10.960 10.270 3.584 1.00 74.06 106 ALA A O 1
ATOM 786 N N . ALA A 1 107 ? -9.659 11.781 2.578 1.00 80.19 107 ALA A N 1
ATOM 787 C CA . ALA A 1 107 ? -10.609 12.040 1.493 1.00 80.19 107 ALA A CA 1
ATOM 788 C C . ALA A 1 107 ? -10.475 11.022 0.345 1.00 80.19 107 ALA A C 1
ATOM 790 O O . ALA A 1 107 ? -11.425 10.767 -0.393 1.00 80.19 107 ALA A O 1
ATOM 791 N N . VAL A 1 108 ? -9.280 10.445 0.182 1.00 80.56 108 VAL A N 1
ATOM 792 C CA . VAL A 1 108 ? -8.925 9.532 -0.909 1.00 80.56 108 VAL A CA 1
ATOM 793 C C . VAL A 1 108 ? -7.953 8.471 -0.396 1.00 80.56 108 VAL A C 1
ATOM 795 O O . VAL A 1 108 ? -7.038 8.777 0.366 1.00 80.56 108 VAL A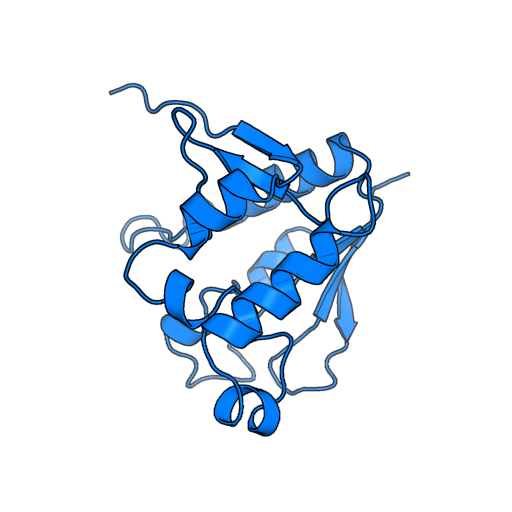 O 1
ATOM 798 N N . VAL A 1 109 ? -8.121 7.235 -0.866 1.00 83.25 109 VAL A N 1
ATOM 799 C CA . VAL A 1 109 ? -7.142 6.150 -0.739 1.00 83.25 109 VAL A CA 1
ATOM 800 C C . VAL A 1 109 ? -6.632 5.793 -2.132 1.00 83.25 109 VAL A C 1
ATOM 802 O O . VAL A 1 109 ? -7.422 5.484 -3.021 1.00 83.25 109 VAL A O 1
ATOM 805 N N . GLU A 1 110 ? -5.314 5.822 -2.320 1.00 86.75 110 GLU A N 1
ATOM 806 C CA . GLU A 1 110 ? -4.638 5.382 -3.545 1.00 86.75 110 GLU A CA 1
ATOM 807 C C . GLU A 1 110 ? -3.937 4.039 -3.316 1.00 86.75 110 GLU A C 1
ATOM 809 O O . GLU A 1 110 ? -3.387 3.783 -2.243 1.00 86.75 110 GLU A O 1
ATOM 814 N N . ALA A 1 111 ? -3.956 3.176 -4.327 1.00 87.75 111 ALA A N 1
ATOM 815 C CA . ALA A 1 111 ? -3.261 1.900 -4.324 1.00 87.75 111 ALA A CA 1
ATOM 816 C C . ALA A 1 111 ? -2.615 1.606 -5.683 1.00 87.75 111 ALA A C 1
ATOM 818 O O . ALA A 1 111 ? -3.021 2.142 -6.716 1.00 87.75 111 ALA A O 1
ATOM 819 N N . TYR A 1 112 ? -1.633 0.704 -5.673 1.00 88.31 112 TYR A N 1
ATOM 820 C CA . TYR A 1 112 ? -0.802 0.367 -6.834 1.00 88.31 112 TYR A CA 1
ATOM 821 C C . TYR A 1 112 ? -0.859 -1.136 -7.141 1.00 88.31 112 TYR A C 1
ATOM 823 O O . TYR A 1 112 ? 0.123 -1.856 -6.963 1.00 88.31 112 TYR A O 1
ATOM 831 N N . PRO A 1 113 ? -2.025 -1.679 -7.518 1.00 90.69 113 PRO A N 1
ATOM 832 C CA . PRO A 1 113 ? -2.138 -3.100 -7.782 1.00 90.69 113 PRO A CA 1
ATOM 833 C C . PRO A 1 113 ? -1.356 -3.556 -9.010 1.00 90.69 113 PRO A C 1
ATOM 835 O O . PRO A 1 113 ? -1.131 -2.829 -9.980 1.00 90.69 113 PRO A O 1
ATOM 838 N N . VAL A 1 114 ? -1.052 -4.849 -9.008 1.00 90.75 114 VAL A N 1
ATOM 839 C CA . VAL A 1 114 ? -0.579 -5.553 -10.199 1.00 90.75 114 VAL A CA 1
ATOM 840 C C . VAL A 1 114 ? -1.769 -6.123 -10.948 1.00 90.75 114 VAL A C 1
ATOM 842 O O . VAL A 1 114 ? -2.615 -6.768 -10.331 1.00 90.75 114 VAL A O 1
ATOM 845 N N . ASP A 1 115 ? -1.818 -5.952 -12.267 1.00 91.88 115 ASP A N 1
ATOM 846 C CA . ASP A 1 115 ? -2.732 -6.725 -13.108 1.00 91.88 115 ASP A CA 1
ATOM 847 C C . ASP A 1 115 ? -2.035 -8.007 -13.600 1.00 91.88 115 ASP A C 1
ATOM 849 O O . ASP A 1 115 ? -1.149 -7.935 -14.461 1.00 91.88 115 ASP A O 1
ATOM 853 N N . PRO A 1 116 ? -2.405 -9.19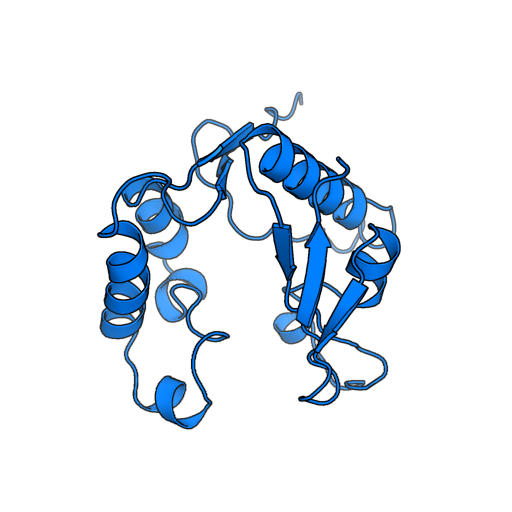4 -13.078 1.00 88.81 116 PRO A N 1
ATOM 854 C CA . PRO A 1 116 ? -1.809 -10.449 -13.517 1.00 88.81 116 PRO A CA 1
ATOM 855 C C . PRO A 1 116 ? -2.150 -10.797 -14.971 1.00 88.81 116 PRO A C 1
ATOM 857 O O . PRO A 1 116 ? -1.402 -11.556 -15.580 1.00 88.81 116 PRO A O 1
ATOM 860 N N . ALA A 1 117 ? -3.234 -10.252 -15.542 1.00 90.00 117 ALA A N 1
ATOM 861 C CA . ALA A 1 117 ? -3.605 -10.508 -16.935 1.00 90.00 117 ALA A CA 1
ATOM 862 C C . ALA A 1 117 ? -2.582 -9.905 -17.910 1.00 90.00 117 ALA A C 1
ATOM 864 O O . ALA A 1 117 ? -2.226 -10.527 -18.907 1.00 90.00 117 ALA A O 1
ATOM 865 N N . LEU A 1 118 ? -2.046 -8.730 -17.572 1.00 87.94 118 LEU A N 1
ATOM 866 C CA . LEU A 1 118 ? -0.993 -8.053 -18.335 1.00 87.94 118 LEU A CA 1
ATOM 867 C C . LEU A 1 118 ? 0.420 -8.450 -17.882 1.00 87.94 118 LEU A C 1
ATOM 869 O O . LEU A 1 118 ? 1.407 -8.129 -18.544 1.00 87.94 118 LEU A O 1
ATOM 873 N N . ARG A 1 119 ? 0.539 -9.165 -16.756 1.00 84.38 119 ARG A N 1
ATOM 874 C CA . ARG A 1 119 ? 1.806 -9.685 -16.219 1.00 84.38 119 ARG A CA 1
ATOM 875 C C . ARG A 1 119 ? 1.689 -11.168 -15.856 1.00 84.38 119 ARG A C 1
ATOM 877 O O . ARG A 1 119 ? 1.814 -11.518 -14.684 1.00 84.38 119 ARG A O 1
ATOM 884 N N . PRO A 1 120 ? 1.552 -12.068 -16.845 1.00 82.31 120 PRO A N 1
ATOM 885 C CA . PRO A 1 120 ? 1.358 -13.500 -16.598 1.00 82.31 120 PRO A CA 1
ATOM 886 C C . PRO A 1 120 ? 2.556 -14.180 -15.913 1.00 82.31 120 PRO A C 1
ATOM 888 O O . PRO A 1 120 ? 2.416 -15.262 -15.354 1.00 82.31 120 PRO A O 1
ATOM 891 N N . LYS A 1 121 ? 3.738 -13.545 -15.928 1.00 82.69 121 LYS A N 1
ATOM 892 C CA . LYS A 1 121 ? 4.946 -14.000 -15.217 1.00 82.69 121 LYS A CA 1
ATOM 893 C C . LYS A 1 121 ? 5.083 -13.429 -13.796 1.00 82.69 121 LYS A C 1
ATOM 895 O O . LYS A 1 121 ? 6.107 -13.662 -13.164 1.00 82.69 121 LYS A O 1
ATOM 900 N N . ALA A 1 122 ? 4.109 -12.655 -13.309 1.00 78.50 122 ALA A N 1
ATOM 901 C CA . ALA A 1 122 ? 4.155 -12.067 -11.972 1.00 78.50 122 ALA A CA 1
ATOM 902 C C . ALA A 1 122 ? 4.144 -13.164 -10.896 1.00 78.50 122 ALA A C 1
ATOM 904 O O . ALA A 1 122 ? 3.186 -13.931 -10.778 1.00 78.50 122 ALA A O 1
ATOM 905 N N . GLY A 1 123 ? 5.215 -13.230 -10.108 1.00 75.56 123 GLY A N 1
ATOM 906 C CA . GLY A 1 123 ? 5.354 -14.194 -9.023 1.00 75.56 123 GLY A CA 1
ATOM 907 C C . GLY A 1 123 ? 4.712 -13.714 -7.715 1.00 75.56 123 GLY A C 1
ATOM 908 O O . GLY A 1 123 ? 4.236 -12.583 -7.615 1.00 75.56 123 GLY A O 1
ATOM 909 N N . PRO A 1 124 ? 4.748 -14.529 -6.646 1.00 67.38 124 PRO A N 1
ATOM 910 C CA . PRO A 1 124 ? 4.278 -14.121 -5.318 1.00 67.38 124 PRO A CA 1
ATOM 911 C C . PRO A 1 124 ? 4.914 -12.816 -4.812 1.00 67.38 124 PRO A C 1
ATOM 913 O O . PRO A 1 124 ? 4.241 -12.016 -4.168 1.00 67.38 124 PRO A O 1
ATOM 916 N N . ALA A 1 125 ? 6.186 -12.586 -5.152 1.00 67.56 125 ALA A N 1
ATOM 917 C CA . ALA A 1 125 ? 6.919 -11.365 -4.828 1.00 67.56 125 ALA A CA 1
ATOM 918 C C . ALA A 1 125 ? 6.485 -10.142 -5.656 1.00 67.56 125 ALA A C 1
ATOM 920 O O . ALA A 1 125 ? 6.770 -9.022 -5.261 1.00 67.56 125 ALA A O 1
ATOM 921 N N . ASP A 1 126 ? 5.782 -10.323 -6.776 1.00 69.88 126 ASP A N 1
ATOM 922 C CA . ASP A 1 126 ? 5.169 -9.220 -7.520 1.00 69.88 126 ASP A CA 1
ATOM 923 C C . ASP A 1 126 ? 3.781 -8.879 -6.969 1.00 69.88 126 ASP A C 1
ATOM 925 O O . ASP A 1 126 ? 3.389 -7.716 -6.949 1.00 69.88 126 ASP A O 1
ATOM 929 N N . LEU A 1 127 ? 3.033 -9.890 -6.517 1.00 76.38 127 LEU A N 1
ATOM 930 C CA . LEU A 1 127 ? 1.613 -9.776 -6.165 1.00 76.38 127 LEU A CA 1
ATOM 931 C C . LEU A 1 127 ? 1.345 -9.314 -4.725 1.00 76.38 127 LEU A C 1
ATOM 933 O O . LEU A 1 127 ? 0.183 -9.225 -4.326 1.00 76.38 127 LEU A O 1
ATOM 937 N N . TYR A 1 128 ? 2.378 -9.002 -3.938 1.00 75.31 128 TYR A N 1
ATOM 938 C CA . TYR A 1 128 ? 2.205 -8.559 -2.548 1.00 75.31 128 TYR A CA 1
ATOM 939 C C . TYR A 1 128 ? 1.459 -7.223 -2.411 1.00 75.31 128 TYR A C 1
ATOM 941 O O . TYR A 1 128 ? 0.869 -6.961 -1.369 1.00 75.31 128 TYR A O 1
ATOM 949 N N . GLN A 1 129 ? 1.438 -6.408 -3.470 1.00 75.62 129 GLN A N 1
ATOM 950 C CA . GLN A 1 129 ? 0.640 -5.178 -3.558 1.00 75.62 129 GLN A CA 1
ATOM 951 C C . GLN A 1 129 ? -0.864 -5.453 -3.702 1.00 75.62 129 GLN A C 1
ATOM 953 O O . GLN A 1 129 ? -1.672 -4.531 -3.669 1.00 75.62 129 GLN A O 1
ATOM 958 N N . GLY A 1 130 ? -1.248 -6.717 -3.881 1.00 85.50 130 GLY A N 1
ATOM 959 C CA . GLY A 1 130 ? -2.588 -7.111 -4.275 1.00 85.50 130 GLY A CA 1
ATOM 960 C C . GLY A 1 130 ? -2.772 -7.091 -5.793 1.00 85.50 130 GLY A C 1
ATOM 961 O O . GLY A 1 130 ? -1.964 -6.566 -6.561 1.00 85.50 130 GLY A O 1
ATOM 962 N N . THR A 1 131 ? -3.857 -7.725 -6.229 1.00 91.69 131 THR A N 1
ATOM 963 C CA . THR A 1 131 ? -4.220 -7.812 -7.651 1.00 91.69 131 THR A CA 1
ATOM 964 C C . THR A 1 131 ? -5.181 -6.693 -8.021 1.00 91.69 131 THR A C 1
ATOM 966 O O . THR A 1 131 ? -5.999 -6.310 -7.190 1.00 91.69 131 THR A O 1
ATOM 969 N N . LEU A 1 132 ? -5.167 -6.226 -9.271 1.00 93.62 132 LEU A N 1
ATOM 970 C CA . LEU A 1 132 ? -6.101 -5.196 -9.747 1.00 93.62 132 LEU A CA 1
ATOM 971 C C . LEU A 1 132 ? -7.554 -5.587 -9.454 1.00 93.62 132 LEU A C 1
ATOM 973 O O . LEU A 1 132 ? -8.311 -4.808 -8.881 1.00 93.62 132 LEU A O 1
ATOM 977 N N . LYS A 1 133 ? -7.902 -6.852 -9.709 1.00 93.75 133 LYS A N 1
ATOM 978 C CA . LYS A 1 133 ? -9.225 -7.417 -9.416 1.00 93.75 133 LYS A CA 1
ATOM 979 C C . LYS A 1 133 ? -9.653 -7.259 -7.951 1.00 93.75 133 LYS A C 1
ATOM 981 O O . LYS A 1 133 ? -10.833 -7.038 -7.697 1.00 93.75 133 LYS A O 1
ATOM 986 N N . LEU A 1 134 ? -8.727 -7.377 -6.994 1.00 92.56 134 LEU A N 1
ATOM 987 C CA . LEU A 1 134 ? -9.026 -7.197 -5.569 1.00 92.56 134 LEU A CA 1
ATOM 988 C C . LEU A 1 134 ? -9.509 -5.772 -5.275 1.00 92.56 134 LEU A C 1
ATOM 990 O O . LEU A 1 134 ? -10.498 -5.609 -4.566 1.00 92.56 134 LEU A O 1
ATOM 994 N N . PHE A 1 135 ? -8.827 -4.764 -5.822 1.00 94.56 135 PHE A N 1
ATOM 995 C CA . PHE A 1 135 ? -9.157 -3.359 -5.580 1.00 94.56 135 PHE A CA 1
ATOM 996 C C . PHE A 1 135 ? -10.409 -2.927 -6.336 1.00 94.56 135 PHE A C 1
ATOM 998 O O . PHE A 1 135 ? -11.276 -2.293 -5.741 1.00 94.56 135 PHE A O 1
ATOM 1005 N N . LEU A 1 136 ? -10.559 -3.340 -7.598 1.00 95.81 136 LEU A N 1
ATOM 1006 C CA . LEU A 1 136 ? -11.790 -3.087 -8.354 1.00 95.81 136 LEU A CA 1
ATOM 1007 C C . LEU A 1 136 ? -13.008 -3.702 -7.646 1.00 95.81 136 LEU A C 1
ATOM 1009 O O . LEU A 1 136 ? -14.032 -3.050 -7.483 1.00 95.81 136 LEU A O 1
ATOM 1013 N N . GLY A 1 137 ? -12.874 -4.928 -7.124 1.00 93.56 137 GLY A N 1
ATOM 1014 C CA . GLY A 1 137 ? -13.918 -5.571 -6.318 1.00 93.56 137 GLY A CA 1
ATOM 1015 C C . GLY A 1 137 ? -14.192 -4.899 -4.965 1.00 93.56 137 GLY A C 1
ATOM 1016 O O . GLY A 1 137 ? -15.196 -5.209 -4.329 1.00 93.56 137 GLY A O 1
ATOM 1017 N N . ALA A 1 138 ? -13.320 -3.994 -4.514 1.00 91.69 138 ALA A N 1
ATOM 1018 C CA . ALA A 1 138 ? -13.508 -3.164 -3.326 1.00 91.69 138 ALA A CA 1
ATOM 1019 C C . ALA A 1 138 ? -14.002 -1.741 -3.658 1.00 91.69 138 ALA A C 1
ATOM 1021 O O . ALA A 1 138 ? -14.071 -0.908 -2.759 1.00 91.69 138 ALA A O 1
ATOM 1022 N N . GLY A 1 139 ? -14.345 -1.464 -4.922 1.00 95.25 139 GLY A N 1
ATOM 1023 C CA . GLY A 1 139 ? -14.909 -0.186 -5.369 1.00 95.25 139 GLY A CA 1
ATOM 1024 C C . GLY A 1 139 ? -13.886 0.845 -5.850 1.00 95.25 139 GLY A C 1
ATOM 1025 O O . GLY A 1 139 ? -14.273 1.948 -6.224 1.00 95.25 139 GLY A O 1
ATOM 1026 N N . PHE A 1 140 ? -12.590 0.518 -5.866 1.00 96.00 140 PHE A N 1
ATOM 1027 C CA . PHE A 1 140 ? -11.581 1.415 -6.430 1.00 96.00 140 PHE A CA 1
ATOM 1028 C C . PHE A 1 140 ? -11.767 1.561 -7.944 1.00 96.00 140 PHE A C 1
ATOM 1030 O O . PHE A 1 140 ? -12.138 0.610 -8.630 1.00 96.00 140 PHE A O 1
ATOM 1037 N N . SER A 1 141 ? -11.425 2.735 -8.468 1.00 96.69 141 SER A N 1
ATOM 1038 C CA . SER A 1 141 ? -11.405 3.038 -9.901 1.00 96.69 141 SER A CA 1
ATOM 1039 C C . SER A 1 141 ? -9.978 3.269 -10.387 1.00 96.69 141 SER A C 1
ATOM 1041 O O . SER A 1 141 ? -9.148 3.805 -9.653 1.00 96.69 141 SER A O 1
ATOM 1043 N N . VAL A 1 142 ? -9.679 2.872 -11.624 1.00 95.56 142 VAL A N 1
ATOM 1044 C CA . VAL A 1 142 ? -8.375 3.138 -12.251 1.00 95.56 142 VAL A CA 1
ATOM 1045 C C . VAL A 1 142 ? -8.252 4.630 -12.542 1.00 95.56 142 VAL A C 1
ATOM 1047 O O . VAL A 1 142 ? -9.157 5.224 -13.119 1.00 95.56 142 VAL A O 1
ATOM 1050 N N . VAL A 1 143 ? -7.130 5.225 -12.143 1.00 92.62 143 VAL A N 1
ATOM 1051 C CA . VAL A 1 143 ? -6.799 6.633 -12.426 1.00 92.62 143 VAL A CA 1
ATOM 1052 C C . VAL A 1 143 ? -5.533 6.788 -13.264 1.00 92.62 143 VAL A C 1
ATOM 1054 O O . VAL A 1 143 ? -5.274 7.869 -13.782 1.00 92.62 143 VAL A O 1
ATOM 1057 N N . SER A 1 144 ? -4.743 5.721 -13.406 1.00 87.56 144 SER A N 1
ATOM 1058 C CA . SER A 1 144 ? -3.648 5.637 -14.371 1.00 87.56 144 SER A CA 1
ATOM 1059 C C . SER A 1 144 ? -3.334 4.179 -14.692 1.00 87.56 144 SER A C 1
ATOM 1061 O O . SER A 1 144 ? -3.297 3.332 -13.801 1.00 87.56 144 SER A O 1
ATOM 1063 N N . ASP A 1 145 ? -3.073 3.894 -15.960 1.00 89.06 145 ASP A N 1
ATOM 1064 C CA . ASP A 1 145 ? -2.605 2.614 -16.496 1.00 89.06 145 ASP A CA 1
ATOM 1065 C C . ASP A 1 145 ? -1.374 2.796 -17.403 1.00 89.06 145 ASP A C 1
ATOM 1067 O O . ASP A 1 145 ? -1.010 1.905 -18.169 1.00 89.06 145 ASP A O 1
ATOM 1071 N N . ALA A 1 146 ? -0.690 3.940 -17.266 1.00 83.38 146 ALA A N 1
ATOM 1072 C CA . ALA A 1 146 ? 0.433 4.348 -18.109 1.00 83.38 146 ALA A CA 1
ATOM 1073 C C . ALA A 1 146 ? 1.580 3.321 -18.160 1.00 83.38 146 ALA A C 1
ATOM 1075 O O . ALA A 1 146 ? 2.345 3.286 -19.122 1.00 83.38 146 ALA A O 1
ATOM 1076 N N . VAL A 1 147 ? 1.704 2.477 -17.130 1.00 83.00 147 VAL A N 1
ATOM 1077 C CA . VAL A 1 147 ? 2.626 1.340 -17.111 1.00 83.00 147 VAL A CA 1
ATOM 1078 C C . VAL A 1 147 ? 1.819 0.041 -17.236 1.00 83.00 147 VAL A C 1
ATOM 1080 O O . VAL A 1 147 ? 1.092 -0.315 -16.303 1.00 83.00 147 VAL A O 1
ATOM 1083 N N . PRO A 1 148 ? 1.981 -0.728 -18.332 1.00 84.75 148 PRO A N 1
ATOM 1084 C CA . PRO A 1 148 ? 1.260 -1.979 -18.531 1.00 84.75 148 PRO A CA 1
ATOM 1085 C C . PRO A 1 148 ? 1.377 -2.934 -17.334 1.00 84.75 148 PRO A C 1
ATOM 1087 O O . PRO A 1 148 ? 2.465 -3.321 -16.893 1.00 84.75 148 PRO A O 1
ATOM 1090 N N . GLY A 1 149 ? 0.220 -3.303 -16.785 1.00 85.38 149 GLY A N 1
ATOM 1091 C CA . GLY A 1 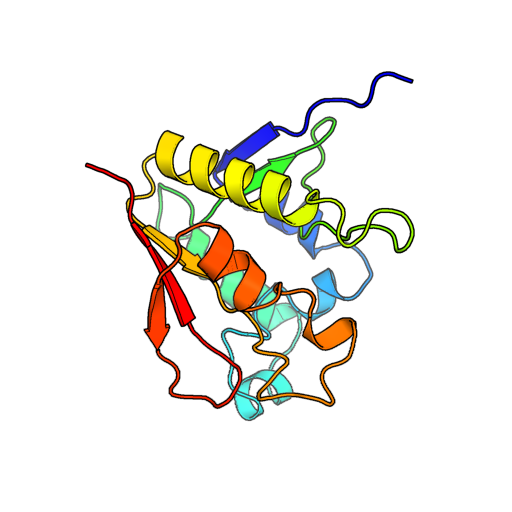149 ? 0.104 -4.198 -15.636 1.00 85.38 149 GLY A CA 1
ATOM 1092 C C . GLY A 1 149 ? 0.480 -3.605 -14.273 1.00 85.38 149 GLY A C 1
ATOM 1093 O O . GLY A 1 149 ? 0.595 -4.355 -13.297 1.00 85.38 149 GLY A O 1
ATOM 1094 N N . ARG A 1 150 ? 0.680 -2.286 -14.193 1.00 87.00 150 ARG A N 1
ATOM 1095 C CA . ARG A 1 150 ? 0.914 -1.511 -12.966 1.00 87.00 150 ARG A CA 1
ATOM 1096 C C . ARG A 1 150 ? -0.053 -0.325 -12.954 1.00 87.00 150 ARG A C 1
ATOM 1098 O O . ARG A 1 150 ? 0.310 0.793 -13.308 1.00 87.00 150 ARG A O 1
ATOM 1105 N N . ALA A 1 151 ? -1.297 -0.600 -12.583 1.00 89.00 151 ALA A N 1
ATOM 1106 C CA . ALA A 1 151 ? -2.316 0.434 -12.492 1.00 89.00 151 ALA A CA 1
ATOM 1107 C C . ALA A 1 151 ? -2.158 1.241 -11.196 1.00 89.00 151 ALA A C 1
ATOM 1109 O O . ALA A 1 151 ? -1.766 0.703 -10.160 1.00 89.00 151 ALA A O 1
ATOM 1110 N N . VAL A 1 152 ? -2.535 2.514 -11.247 1.00 88.06 152 VAL A N 1
ATOM 1111 C CA . VAL A 1 152 ? -2.845 3.335 -10.077 1.00 88.06 152 VAL A CA 1
ATOM 1112 C C . VAL A 1 152 ? -4.358 3.362 -9.946 1.00 88.06 152 VAL A C 1
ATOM 1114 O O . VAL A 1 152 ? -5.065 3.697 -10.900 1.00 88.06 152 VAL A O 1
ATOM 1117 N N . VAL A 1 153 ? -4.866 3.003 -8.773 1.00 92.94 153 VAL A N 1
ATOM 1118 C CA . VAL A 1 153 ? -6.302 2.991 -8.492 1.00 92.94 153 VAL A CA 1
ATOM 1119 C C . VAL A 1 153 ? -6.609 3.863 -7.285 1.00 92.94 153 VAL A C 1
ATOM 1121 O O . VAL A 1 153 ? -5.829 3.910 -6.336 1.00 92.94 153 VAL A O 1
ATOM 1124 N N . ARG A 1 154 ? -7.751 4.549 -7.305 1.00 92.44 154 ARG A N 1
ATOM 1125 C CA . ARG A 1 154 ? -8.214 5.394 -6.202 1.00 92.44 154 ARG A CA 1
ATOM 1126 C C . ARG A 1 154 ? -9.627 5.039 -5.784 1.00 92.44 154 ARG A C 1
ATOM 1128 O O . ARG A 1 154 ? -10.453 4.645 -6.603 1.00 92.44 154 ARG A O 1
ATOM 1135 N N . LEU A 1 155 ? -9.895 5.234 -4.504 1.00 93.50 155 LEU A N 1
ATOM 1136 C CA . LEU A 1 155 ? -11.229 5.253 -3.933 1.00 93.50 155 LEU A CA 1
ATOM 1137 C C . LEU A 1 155 ? -11.383 6.559 -3.157 1.00 93.50 155 LEU A C 1
ATOM 1139 O O . LEU A 1 155 ? -10.531 6.885 -2.331 1.00 93.50 155 LEU A O 1
ATOM 1143 N N . ALA A 1 156 ? -12.443 7.307 -3.440 1.00 91.31 156 ALA A N 1
ATOM 1144 C CA . ALA A 1 156 ? -12.785 8.519 -2.705 1.00 91.31 156 ALA A CA 1
ATOM 1145 C C . ALA A 1 156 ? -13.770 8.195 -1.574 1.00 91.31 156 ALA A C 1
ATOM 1147 O O . ALA A 1 156 ? -14.606 7.293 -1.714 1.00 91.31 156 ALA A O 1
ATOM 1148 N N . ALA A 1 157 ? -13.676 8.938 -0.471 1.00 85.00 157 ALA A N 1
ATOM 1149 C CA . ALA A 1 157 ? -14.671 8.890 0.590 1.00 85.00 157 ALA A CA 1
ATOM 1150 C C . ALA A 1 157 ? -16.047 9.221 -0.006 1.00 85.00 157 ALA A C 1
ATOM 1152 O O . ALA A 1 157 ? -16.179 10.135 -0.822 1.00 85.00 157 ALA A O 1
ATOM 1153 N N . HIS A 1 158 ? -17.063 8.439 0.348 1.00 71.75 158 HIS A N 1
ATOM 1154 C CA . HIS A 1 158 ? -18.431 8.763 -0.040 1.00 71.75 158 HIS A CA 1
ATOM 1155 C C . HIS A 1 158 ? -18.854 9.994 0.769 1.00 71.75 158 HIS A C 1
ATOM 1157 O O . HIS A 1 158 ? -18.636 10.018 1.981 1.00 71.75 158 HIS A O 1
ATOM 1163 N N . SER A 1 159 ? -19.339 11.026 0.072 1.00 49.41 159 SER A N 1
ATOM 1164 C CA . SER A 1 159 ? -19.816 12.281 0.670 1.00 49.41 159 SER A CA 1
ATOM 1165 C C . SER A 1 159 ? -21.035 12.065 1.558 1.00 49.41 159 SER A C 1
ATOM 1167 O O . SER A 1 159 ? -21.837 11.159 1.234 1.00 49.41 159 SER A O 1
#

Mean predicted aligned error: 9.74 Å